Protein AF-A0A6L7NEF3-F1 (afdb_monomer)

Sequence (128 aa):
MGNGGIQGNPRRRRADGETHSDGPHARTDRPLLPGPLQAGPADVRPRVDWDNPLMVLRLDCPHCGPRPADEWVYGEVPDPPDYLTEGDERDVDRGFMMSNTEGVKVERWFHAGGCRRWQTITRDTTIG

Secondary structure (DSSP, 8-state):
---------TT------------------------------S-------TT-TTSS-EEEETTTEEEEGGG-EE---PPPPTT--SHHHHHHHHHH-----SSEEEEEEE-TTTT--EEEEEEESS--

Radius of gyration: 27.95 Å; Cα contacts (8 Å, |Δi|>4): 104; chains: 1; bounding box: 50×44×80 Å

Nearest PDB structures (foldseek):
  2gah-assembly1_D  TM=7.500E-01  e=4.814E-05  Stenotrophomonas maltophilia
  3ad7-assembly1_D  TM=7.430E-01  e=2.559E-04  Corynebacterium sp. U-96

pLDDT: mean 75.42, std 20.58, range [35.31, 97.75]

Mean predicted aligned error: 16.75 Å

Structure (mmCIF, N/CA/C/O backbone):
data_AF-A0A6L7NEF3-F1
#
_entry.id   AF-A0A6L7NEF3-F1
#
loop_
_atom_site.group_PDB
_atom_site.id
_atom_site.type_symbol
_atom_site.label_atom_id
_atom_site.label_alt_id
_atom_site.label_comp_id
_atom_site.label_asym_id
_atom_site.label_entity_id
_atom_site.label_seq_id
_atom_site.pdbx_PDB_ins_code
_atom_site.Cartn_x
_atom_site.Cartn_y
_atom_site.Cartn_z
_atom_site.occupancy
_atom_site.B_iso_or_equiv
_atom_site.auth_seq_id
_atom_site.auth_comp_id
_atom_site.auth_asym_id
_atom_site.auth_atom_id
_atom_site.pdbx_PDB_model_num
ATOM 1 N N . MET A 1 1 ? -5.493 -27.653 -63.453 1.00 39.50 1 MET A N 1
ATOM 2 C CA . MET A 1 1 ? -4.532 -26.701 -64.056 1.00 39.50 1 MET A CA 1
ATOM 3 C C . MET A 1 1 ? -4.252 -25.662 -62.975 1.00 39.50 1 MET A C 1
ATOM 5 O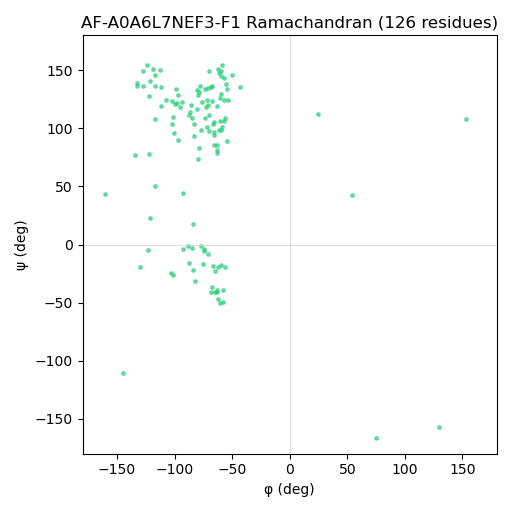 O . MET A 1 1 ? -5.211 -25.062 -62.534 1.00 39.50 1 MET A O 1
ATOM 9 N N . GLY A 1 2 ? -3.088 -25.448 -62.376 1.00 35.31 2 GLY A N 1
ATOM 10 C CA . GLY A 1 2 ? -1.714 -25.874 -62.612 1.00 35.31 2 GLY A CA 1
ATOM 11 C C . GLY A 1 2 ? -0.817 -24.778 -62.008 1.00 35.31 2 GLY A C 1
ATOM 12 O O . GLY A 1 2 ? -0.806 -23.675 -62.528 1.00 35.31 2 GLY A O 1
ATOM 13 N N . ASN A 1 3 ? -0.171 -25.084 -60.879 1.00 37.81 3 ASN A N 1
ATOM 14 C CA . ASN A 1 3 ? 1.043 -24.508 -60.273 1.00 37.81 3 ASN A CA 1
ATOM 15 C C . ASN A 1 3 ? 1.472 -23.060 -60.606 1.00 37.81 3 ASN A C 1
ATOM 17 O O . ASN A 1 3 ? 2.040 -22.801 -61.663 1.00 37.81 3 ASN A O 1
ATOM 21 N N . GLY A 1 4 ? 1.391 -22.166 -59.612 1.00 36.62 4 GLY A N 1
ATOM 22 C CA . GLY A 1 4 ? 2.184 -20.932 -59.545 1.00 36.62 4 GLY A CA 1
ATOM 23 C C . GLY A 1 4 ? 3.413 -21.132 -58.653 1.00 36.62 4 GLY A C 1
ATOM 24 O O . GLY A 1 4 ? 3.333 -20.960 -57.441 1.00 36.62 4 GLY A O 1
ATOM 25 N N . GLY A 1 5 ? 4.529 -21.565 -59.242 1.00 35.91 5 GLY A N 1
ATOM 26 C CA . GLY A 1 5 ? 5.791 -21.790 -58.535 1.00 35.91 5 GLY A CA 1
ATOM 27 C C . GLY A 1 5 ? 6.553 -20.491 -58.264 1.00 35.91 5 GLY A C 1
ATOM 28 O O . GLY A 1 5 ? 6.790 -19.706 -59.177 1.00 35.91 5 GLY A O 1
ATOM 29 N N . ILE A 1 6 ? 6.997 -20.299 -57.021 1.00 47.88 6 ILE A N 1
ATOM 30 C CA . ILE A 1 6 ? 8.033 -19.320 -56.676 1.00 47.88 6 ILE A CA 1
ATOM 31 C C . ILE A 1 6 ? 9.384 -19.993 -56.946 1.00 47.88 6 ILE A C 1
ATOM 33 O O . ILE A 1 6 ? 9.817 -20.870 -56.201 1.00 47.88 6 ILE A O 1
ATOM 37 N N . GLN A 1 7 ? 10.040 -19.626 -58.048 1.00 43.75 7 GLN A N 1
ATOM 38 C CA . GLN A 1 7 ? 11.396 -20.077 -58.364 1.00 43.75 7 GLN A CA 1
A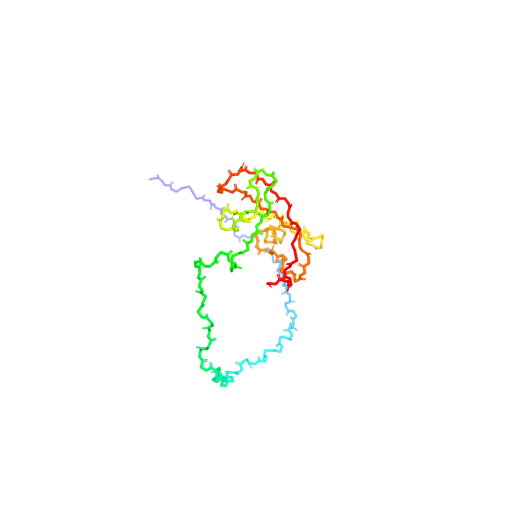TOM 39 C C . GLN A 1 7 ? 12.414 -19.292 -57.523 1.00 43.75 7 GLN A C 1
ATOM 41 O O . GLN A 1 7 ? 12.797 -18.175 -57.863 1.00 43.75 7 GLN A O 1
ATOM 46 N N . GLY A 1 8 ? 12.870 -19.884 -56.417 1.00 36.19 8 GLY A N 1
ATOM 47 C CA . GLY A 1 8 ? 14.048 -19.421 -55.682 1.00 36.19 8 GLY A CA 1
ATOM 48 C C . GLY A 1 8 ? 15.338 -19.824 -56.406 1.00 36.19 8 GLY A C 1
ATOM 49 O O . GLY A 1 8 ? 15.574 -20.999 -56.673 1.00 36.19 8 GLY A O 1
ATOM 50 N N . ASN A 1 9 ? 16.175 -18.844 -56.741 1.00 42.34 9 ASN A N 1
ATOM 51 C CA . ASN A 1 9 ? 17.470 -19.024 -57.403 1.00 42.34 9 ASN A CA 1
ATOM 52 C C . ASN A 1 9 ? 18.505 -19.672 -56.443 1.00 42.34 9 ASN A C 1
ATOM 54 O O . ASN A 1 9 ? 18.828 -19.065 -55.421 1.00 42.34 9 ASN A O 1
ATOM 58 N N . PRO A 1 10 ? 19.087 -20.851 -56.745 1.00 40.09 10 PRO A N 1
ATOM 59 C CA . PRO A 1 10 ? 19.866 -21.631 -55.776 1.00 40.09 10 PRO A CA 1
ATOM 60 C C . PRO A 1 10 ? 21.346 -21.216 -55.628 1.00 40.09 10 PRO A C 1
ATOM 62 O O . PRO 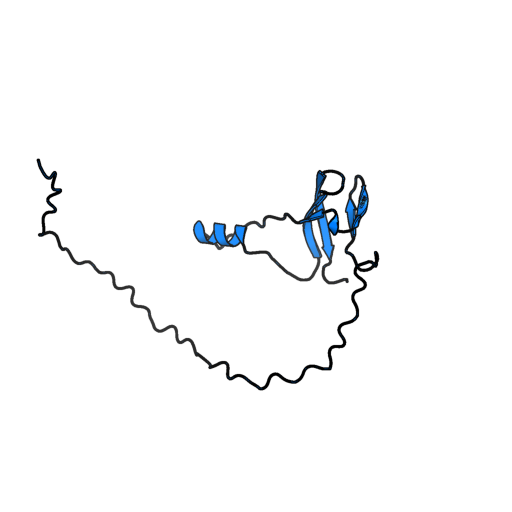A 1 10 ? 22.148 -22.002 -55.126 1.00 40.09 10 PRO A O 1
ATOM 65 N N . ARG A 1 11 ? 21.765 -20.017 -56.063 1.00 45.81 11 ARG A N 1
ATOM 66 C CA . ARG A 1 11 ? 23.204 -19.665 -56.151 1.00 45.81 11 ARG A CA 1
ATOM 67 C C . ARG A 1 11 ? 23.697 -18.450 -55.360 1.00 45.81 11 ARG A C 1
ATOM 69 O O . ARG A 1 11 ? 24.770 -17.938 -55.660 1.00 45.81 11 ARG A O 1
ATOM 76 N N . ARG A 1 12 ? 23.015 -18.011 -54.300 1.00 43.03 12 ARG A N 1
ATOM 77 C CA . ARG A 1 12 ? 23.593 -17.019 -53.368 1.00 43.03 12 ARG A CA 1
ATOM 78 C C . ARG A 1 12 ? 23.639 -17.555 -51.944 1.00 43.03 12 ARG A C 1
ATOM 80 O O . ARG A 1 12 ? 22.820 -17.210 -51.108 1.00 43.03 12 ARG A O 1
ATOM 87 N N . ARG A 1 13 ? 24.630 -18.409 -51.686 1.00 39.19 13 ARG A N 1
ATOM 88 C CA . ARG A 1 13 ? 25.092 -18.754 -50.340 1.00 39.19 13 ARG A CA 1
ATOM 89 C C . ARG A 1 13 ? 26.368 -17.936 -50.106 1.00 39.19 13 ARG A C 1
ATOM 91 O O . ARG A 1 13 ? 27.424 -18.315 -50.602 1.00 39.19 13 ARG A O 1
ATOM 98 N N . ARG A 1 14 ? 26.261 -16.771 -49.459 1.00 41.06 14 ARG A N 1
ATOM 99 C CA . ARG A 1 14 ? 27.412 -16.148 -48.791 1.00 41.06 14 ARG A CA 1
ATOM 100 C C . ARG A 1 14 ? 27.286 -16.472 -47.315 1.00 41.06 14 ARG A C 1
ATOM 102 O O . ARG A 1 14 ? 26.230 -16.282 -46.722 1.00 41.06 14 ARG A O 1
ATOM 109 N N . ALA A 1 15 ? 28.328 -17.130 -46.839 1.00 45.81 15 ALA A N 1
ATOM 110 C CA . ALA A 1 15 ? 28.513 -17.556 -45.479 1.00 45.81 15 ALA A CA 1
ATOM 111 C C . ALA A 1 15 ? 29.150 -16.395 -44.730 1.00 45.81 15 ALA A C 1
ATOM 113 O O . ALA A 1 15 ? 30.290 -16.074 -45.028 1.00 45.81 15 ALA A O 1
ATOM 114 N N . ASP A 1 16 ? 28.417 -15.824 -43.786 1.00 41.78 16 ASP A N 1
ATOM 115 C CA . ASP A 1 16 ? 28.961 -15.018 -42.699 1.00 41.78 16 ASP A CA 1
ATOM 116 C C . ASP A 1 16 ? 28.246 -15.528 -41.443 1.00 41.78 16 ASP A C 1
ATOM 118 O O . ASP A 1 16 ? 27.214 -15.022 -41.012 1.00 41.78 16 ASP A O 1
ATOM 122 N N . GLY A 1 17 ? 28.704 -16.689 -40.971 1.00 37.75 17 GLY A N 1
ATOM 123 C CA . GLY A 1 17 ? 28.301 -17.234 -39.685 1.00 37.75 17 GLY A CA 1
ATOM 124 C C . GLY A 1 17 ? 29.167 -16.586 -38.620 1.00 37.75 17 GLY A C 1
ATOM 125 O O . GLY A 1 17 ? 30.269 -17.065 -38.366 1.00 37.75 17 GLY A O 1
ATOM 126 N N . GLU A 1 18 ? 28.686 -15.499 -38.022 1.00 41.88 18 GLU A N 1
ATOM 127 C CA . GLU A 1 18 ? 29.218 -15.013 -36.752 1.00 41.88 18 GLU A CA 1
ATOM 128 C C . GLU A 1 18 ? 28.891 -16.054 -35.680 1.00 41.88 18 GLU A C 1
ATOM 130 O O . GLU A 1 18 ? 27.782 -16.162 -35.159 1.00 41.88 18 GLU A O 1
ATOM 135 N N . THR A 1 19 ? 29.874 -16.903 -35.409 1.00 45.00 19 THR A N 1
ATOM 136 C CA . THR A 1 19 ? 29.891 -17.782 -34.251 1.00 45.00 19 THR A CA 1
ATOM 137 C C . THR A 1 19 ? 30.008 -16.916 -33.002 1.00 45.00 19 THR A C 1
ATOM 139 O O . THR A 1 19 ? 31.099 -16.438 -32.691 1.00 45.00 19 THR A O 1
ATOM 142 N N . HIS A 1 20 ? 28.907 -16.737 -32.269 1.00 40.06 20 HIS A N 1
ATOM 143 C CA . HIS A 1 20 ? 28.974 -16.417 -30.846 1.00 40.06 20 HIS A CA 1
ATOM 144 C C . HIS A 1 20 ? 29.707 -17.574 -30.162 1.00 40.06 20 HIS A C 1
ATOM 146 O O . HIS A 1 20 ? 29.155 -18.651 -29.945 1.00 40.06 20 HIS A O 1
ATOM 152 N N . SER A 1 21 ? 30.998 -17.392 -29.912 1.00 50.00 21 SER A N 1
ATOM 153 C CA . SER A 1 21 ? 31.769 -18.304 -29.084 1.00 50.00 21 SER A CA 1
ATOM 154 C C . SER A 1 21 ? 31.328 -18.113 -27.636 1.00 50.00 21 SER A C 1
ATOM 156 O O . SER A 1 21 ? 31.750 -17.155 -26.987 1.00 50.00 21 SER A O 1
ATOM 158 N N . ASP A 1 22 ? 30.480 -19.019 -27.149 1.00 45.72 22 ASP A N 1
ATOM 159 C CA . ASP A 1 22 ? 30.217 -19.206 -25.725 1.00 45.72 22 ASP A CA 1
ATOM 160 C C . ASP A 1 22 ? 31.540 -19.559 -25.031 1.00 45.72 22 ASP A C 1
ATOM 162 O O . ASP A 1 22 ? 32.049 -20.680 -25.118 1.00 45.72 22 ASP A O 1
ATOM 166 N N . GLY A 1 23 ? 32.142 -18.569 -24.373 1.00 42.91 23 GLY A N 1
ATOM 167 C CA . GLY A 1 23 ? 33.233 -18.808 -23.438 1.00 42.91 23 GLY A CA 1
ATOM 168 C C . GLY A 1 23 ? 32.733 -19.668 -22.271 1.00 42.91 23 GLY A C 1
ATOM 169 O O . GLY A 1 23 ? 31.553 -19.606 -21.919 1.00 42.91 23 GLY A O 1
ATOM 170 N N . PRO A 1 24 ? 33.594 -20.482 -21.639 1.00 45.38 24 PRO A N 1
ATOM 171 C CA . PRO A 1 24 ? 33.161 -21.342 -20.554 1.00 45.38 24 PRO A CA 1
ATOM 172 C C . PRO A 1 24 ? 32.827 -20.473 -19.339 1.00 45.38 24 PRO A C 1
ATOM 174 O O . PRO A 1 24 ? 33.701 -20.101 -18.557 1.00 45.38 24 PRO A O 1
ATOM 177 N N . HIS A 1 25 ? 31.544 -20.171 -19.146 1.00 49.88 25 HIS A N 1
ATOM 178 C CA . HIS A 1 25 ? 31.037 -19.859 -17.821 1.00 49.88 25 HIS A CA 1
ATOM 179 C C . HIS A 1 25 ? 31.265 -21.116 -16.990 1.00 49.88 25 HIS A C 1
ATOM 181 O O . HIS A 1 25 ? 30.508 -22.080 -17.097 1.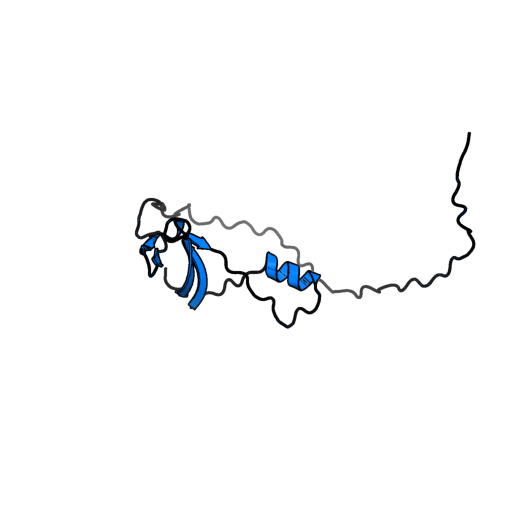00 49.88 25 HIS A O 1
ATOM 187 N N . ALA A 1 26 ? 32.348 -21.131 -16.212 1.00 48.47 26 ALA A N 1
ATOM 188 C CA . ALA A 1 26 ? 32.610 -22.152 -15.216 1.00 48.47 26 ALA A CA 1
ATOM 189 C C . 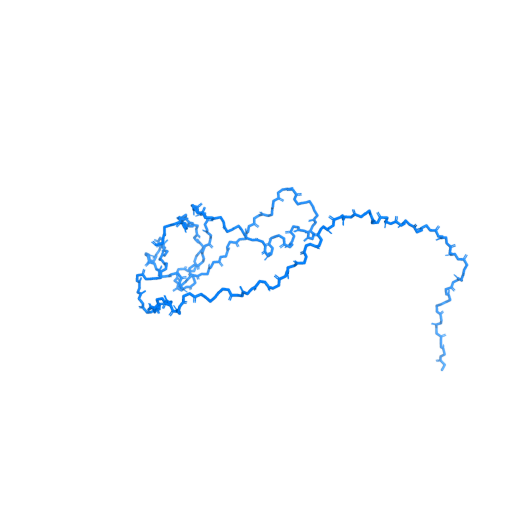ALA A 1 26 ? 31.505 -22.070 -14.156 1.00 48.47 26 ALA A C 1
ATOM 191 O O . ALA A 1 26 ? 31.672 -21.483 -13.089 1.00 48.47 26 ALA A O 1
ATOM 192 N N . ARG A 1 27 ? 30.338 -22.634 -14.475 1.00 56.62 27 ARG A N 1
ATOM 193 C CA . ARG A 1 27 ? 29.365 -23.032 -13.478 1.00 56.62 27 ARG A CA 1
ATOM 194 C C . ARG A 1 27 ? 30.054 -24.150 -12.723 1.00 56.62 27 ARG A C 1
ATOM 196 O O . ARG A 1 27 ? 30.235 -25.249 -13.241 1.00 56.62 27 ARG A O 1
ATOM 203 N N . THR A 1 28 ? 30.510 -23.864 -11.514 1.00 57.25 28 THR A N 1
ATOM 204 C CA . THR A 1 28 ? 30.710 -24.915 -10.529 1.00 57.25 28 THR A CA 1
ATOM 205 C C . THR A 1 28 ? 29.329 -25.499 -10.263 1.00 57.25 28 THR A C 1
ATOM 207 O O . THR A 1 28 ? 28.623 -25.066 -9.356 1.00 57.25 28 THR A O 1
ATOM 210 N N . ASP A 1 29 ? 28.923 -26.460 -11.096 1.00 59.12 29 ASP A N 1
ATOM 211 C CA . ASP A 1 29 ? 27.821 -27.371 -10.815 1.00 59.12 29 ASP A CA 1
ATOM 212 C C . ASP A 1 29 ? 28.238 -28.179 -9.592 1.00 59.12 29 ASP A C 1
ATOM 214 O O . ASP A 1 29 ? 28.778 -29.281 -9.677 1.00 59.12 29 ASP A O 1
ATOM 218 N N . ARG A 1 30 ? 28.067 -27.578 -8.414 1.00 61.12 30 ARG A N 1
ATOM 219 C CA . ARG A 1 30 ? 28.129 -28.307 -7.164 1.00 61.12 30 ARG A CA 1
ATOM 220 C C . ARG A 1 30 ? 26.827 -29.096 -7.109 1.00 61.12 30 ARG A C 1
ATOM 222 O O . ARG A 1 30 ? 25.779 -28.469 -6.947 1.00 61.12 30 ARG A O 1
ATOM 229 N N . PRO A 1 31 ? 26.852 -30.431 -7.262 1.00 63.22 31 PRO A N 1
ATOM 230 C CA . PRO A 1 31 ? 25.631 -31.209 -7.182 1.00 63.22 31 PRO A CA 1
ATOM 231 C C . PRO A 1 31 ? 24.976 -30.935 -5.827 1.00 63.22 31 PRO A C 1
ATOM 233 O O . PRO A 1 31 ? 25.613 -31.088 -4.779 1.00 63.22 31 PRO A O 1
ATOM 236 N N . LEU A 1 32 ? 23.713 -30.501 -5.851 1.00 67.38 32 LEU A N 1
ATOM 237 C CA . LEU A 1 32 ? 22.848 -30.522 -4.677 1.00 67.38 32 LEU A CA 1
ATOM 238 C C . LEU A 1 32 ? 22.631 -31.997 -4.332 1.00 67.38 32 LEU A C 1
ATOM 240 O O . LEU A 1 32 ? 21.696 -32.635 -4.808 1.00 67.38 32 LEU A O 1
ATOM 244 N N . LEU A 1 33 ? 23.558 -32.573 -3.568 1.00 69.38 33 LEU A N 1
ATOM 245 C CA . LEU A 1 33 ? 23.362 -33.887 -2.979 1.00 69.38 33 LEU A CA 1
ATOM 246 C C . LEU A 1 33 ? 22.117 -33.790 -2.087 1.00 69.38 33 LEU A C 1
ATOM 248 O O . LEU A 1 33 ? 22.049 -32.860 -1.276 1.00 69.38 33 LEU A O 1
ATOM 252 N N . PRO A 1 34 ? 21.135 -34.700 -2.209 1.00 63.59 34 PRO A N 1
ATOM 253 C CA . PRO A 1 34 ? 20.022 -34.745 -1.278 1.00 63.59 34 PRO A CA 1
ATOM 254 C C . PRO A 1 34 ? 20.583 -35.129 0.092 1.00 63.59 34 PRO A C 1
ATOM 256 O O . PRO A 1 34 ? 20.795 -36.301 0.399 1.00 63.59 34 PRO A O 1
ATOM 259 N N . GLY A 1 35 ? 20.884 -34.122 0.909 1.00 71.50 35 GLY A N 1
ATOM 260 C CA . GLY A 1 35 ? 21.070 -34.325 2.335 1.00 71.50 35 GLY A CA 1
ATOM 261 C C . GLY A 1 35 ? 19.775 -34.905 2.911 1.00 71.50 35 GLY A C 1
ATOM 262 O O . GLY A 1 35 ? 18.697 -34.617 2.380 1.00 71.50 35 GLY A O 1
ATOM 263 N N . PRO A 1 36 ? 19.842 -35.730 3.966 1.00 70.00 36 PRO A N 1
ATOM 264 C CA . PRO A 1 36 ? 18.632 -36.190 4.627 1.00 70.00 36 PRO A CA 1
ATOM 265 C C . PRO A 1 36 ? 17.796 -34.966 5.011 1.00 70.00 36 PRO A C 1
ATOM 267 O O . PRO A 1 36 ? 18.297 -34.055 5.674 1.00 70.00 36 PRO A O 1
ATOM 270 N N . LEU A 1 37 ? 16.537 -34.930 4.555 1.00 63.53 37 LEU A N 1
ATOM 271 C CA . LEU A 1 37 ? 15.553 -33.976 5.053 1.00 63.53 37 LEU A CA 1
ATOM 272 C C . LEU A 1 37 ? 15.490 -34.197 6.557 1.00 63.53 37 LEU A C 1
ATOM 274 O O . LEU A 1 37 ? 15.022 -35.233 7.028 1.00 63.53 37 LEU A O 1
ATOM 278 N N . GLN A 1 38 ? 16.067 -33.262 7.298 1.00 72.06 38 GLN A N 1
ATOM 279 C CA . GLN A 1 38 ? 16.099 -33.337 8.746 1.00 72.06 38 GLN A CA 1
ATOM 280 C C . GLN A 1 38 ? 14.643 -33.354 9.191 1.00 72.06 38 GLN A C 1
ATOM 282 O O . GLN A 1 38 ? 13.870 -32.502 8.746 1.00 72.06 38 GLN A O 1
ATOM 287 N N . ALA A 1 39 ? 14.250 -34.351 9.987 1.00 66.94 39 ALA A N 1
ATOM 288 C CA . ALA A 1 39 ? 12.894 -34.416 10.501 1.00 66.94 39 ALA A CA 1
ATOM 289 C C . ALA A 1 39 ? 12.624 -33.103 11.241 1.00 66.94 39 ALA A C 1
ATOM 291 O O . ALA A 1 39 ? 13.229 -32.829 12.279 1.00 66.94 39 ALA A O 1
ATOM 292 N N . GLY A 1 40 ? 11.773 -32.263 10.649 1.00 63.03 40 GLY A N 1
ATOM 293 C CA . GLY A 1 40 ? 11.289 -31.068 11.312 1.00 63.03 40 GLY A CA 1
ATOM 294 C C . GLY A 1 40 ? 10.580 -31.477 12.604 1.00 63.03 40 GLY A C 1
ATOM 295 O O . GLY A 1 40 ? 10.106 -32.615 12.709 1.00 63.03 40 GLY A O 1
ATOM 296 N N . PRO A 1 41 ? 10.508 -30.589 13.605 1.00 69.88 41 PRO A N 1
ATOM 297 C CA . PRO A 1 41 ? 9.674 -30.841 14.772 1.00 69.88 41 PRO A CA 1
ATOM 298 C C . PRO A 1 41 ? 8.265 -31.247 14.317 1.00 69.88 41 PRO A C 1
ATOM 300 O O . PRO A 1 41 ? 7.795 -30.777 13.277 1.00 69.88 41 PRO A O 1
ATOM 303 N N . ALA A 1 42 ? 7.614 -32.136 15.080 1.00 67.69 42 ALA A N 1
ATOM 304 C CA . ALA A 1 42 ? 6.210 -32.483 14.865 1.00 67.69 42 ALA A CA 1
ATOM 305 C C . ALA A 1 42 ? 5.418 -31.198 14.600 1.00 67.69 42 ALA A C 1
ATOM 307 O O . ALA A 1 42 ? 5.668 -30.202 15.270 1.00 67.69 42 ALA A O 1
ATOM 308 N N . ASP A 1 43 ? 4.543 -31.214 13.597 1.00 62.06 43 ASP A N 1
ATOM 309 C CA . ASP A 1 43 ? 3.834 -30.041 13.089 1.00 62.06 43 ASP A CA 1
ATOM 310 C C . ASP A 1 43 ? 3.070 -29.311 14.214 1.00 62.06 43 ASP A C 1
ATOM 312 O O . ASP A 1 43 ? 1.917 -29.614 14.512 1.00 62.06 43 ASP A O 1
ATOM 316 N N . VAL A 1 44 ? 3.741 -28.362 14.878 1.00 61.47 44 VAL A N 1
ATOM 317 C CA . VAL A 1 44 ? 3.146 -27.400 15.813 1.00 61.47 44 VAL A CA 1
ATOM 318 C C . VAL A 1 44 ? 2.804 -26.140 15.027 1.00 61.47 44 VAL A C 1
ATOM 320 O O . VAL A 1 44 ? 3.117 -25.028 15.446 1.00 61.47 44 VAL A O 1
ATOM 323 N N . ARG A 1 45 ? 2.207 -26.274 13.838 1.00 62.84 45 ARG A N 1
ATOM 324 C CA . ARG A 1 45 ? 1.591 -25.112 13.209 1.00 62.84 45 ARG A CA 1
ATOM 325 C C . ARG A 1 45 ? 0.456 -24.648 14.118 1.00 62.84 45 ARG A C 1
ATOM 327 O O . ARG A 1 45 ? -0.452 -25.438 14.398 1.00 62.84 45 ARG A O 1
ATOM 334 N N . PRO A 1 46 ? 0.506 -23.408 14.637 1.00 60.62 46 PRO A N 1
ATOM 335 C CA . PRO A 1 46 ? -0.611 -22.880 15.396 1.00 60.62 46 PRO A CA 1
ATOM 336 C C . PRO A 1 46 ? -1.864 -22.982 14.524 1.00 60.62 46 PRO A C 1
ATOM 338 O O . PRO A 1 46 ? -1.817 -22.734 13.317 1.00 60.62 46 PRO A O 1
ATOM 341 N N . ARG A 1 47 ? -2.982 -23.398 15.127 1.00 66.56 47 ARG A N 1
ATOM 342 C CA . ARG A 1 47 ? -4.281 -23.304 14.462 1.00 66.56 47 ARG A CA 1
ATOM 343 C C . ARG A 1 47 ? -4.518 -21.823 14.187 1.00 66.56 47 ARG A C 1
ATOM 345 O O . ARG A 1 47 ? -4.758 -21.079 15.128 1.00 66.56 47 ARG A O 1
ATOM 352 N N . VAL A 1 48 ? -4.401 -21.419 12.926 1.00 66.00 48 VAL A N 1
ATOM 353 C CA . VAL A 1 48 ? -4.809 -20.085 12.489 1.00 66.00 48 VAL A CA 1
ATOM 354 C C . VAL A 1 48 ? -6.330 -20.057 12.566 1.00 66.00 48 VAL A C 1
ATOM 356 O O . VAL A 1 48 ? -7.015 -20.791 11.851 1.00 66.00 48 VAL A O 1
ATOM 359 N N . ASP A 1 49 ? -6.858 -19.275 13.493 1.00 66.75 49 ASP A N 1
ATOM 360 C CA . ASP A 1 49 ? -8.268 -18.933 13.595 1.00 66.75 49 ASP A CA 1
ATOM 361 C C . AS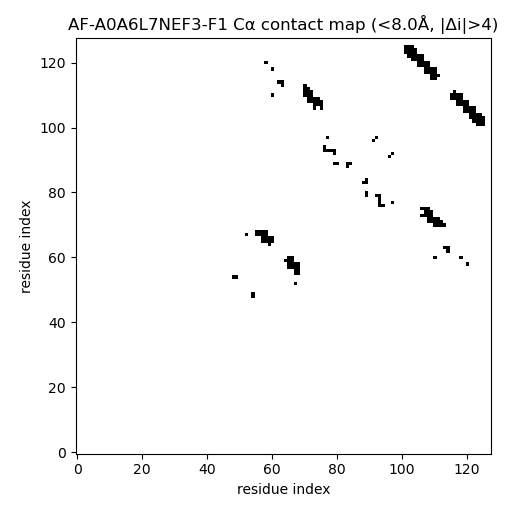P A 1 49 ? -8.573 -17.847 12.563 1.00 66.75 49 ASP A C 1
ATOM 363 O O . ASP A 1 49 ? -8.595 -16.658 12.856 1.00 66.75 49 ASP A O 1
ATOM 367 N N . TRP A 1 50 ? -8.814 -18.272 11.322 1.00 59.97 50 TRP A N 1
ATOM 368 C CA . TRP A 1 50 ? -9.102 -17.378 10.192 1.00 59.97 50 TRP A CA 1
ATOM 369 C C . TRP A 1 50 ? -10.306 -16.443 10.416 1.00 59.97 50 TRP A C 1
ATOM 371 O O . TRP A 1 50 ? -10.400 -15.415 9.754 1.00 59.97 50 TRP A O 1
ATOM 381 N N . ASP A 1 51 ? -11.191 -16.766 11.365 1.00 68.94 51 ASP A N 1
ATOM 382 C CA . ASP A 1 51 ? -12.338 -15.938 11.761 1.00 68.94 51 ASP A CA 1
ATOM 383 C C . ASP A 1 51 ? -11.996 -14.857 12.811 1.00 68.94 51 ASP A C 1
ATOM 385 O O . ASP A 1 51 ? -12.863 -14.073 13.203 1.00 68.94 51 ASP A O 1
ATOM 389 N N . ASN A 1 52 ? -10.752 -14.795 13.302 1.00 69.62 52 ASN A N 1
ATOM 390 C CA . ASN A 1 52 ? -10.338 -13.819 14.304 1.00 69.62 52 ASN A CA 1
ATOM 391 C C . ASN A 1 52 ? -10.025 -12.452 13.670 1.00 69.62 52 ASN A C 1
ATOM 393 O O . ASN A 1 52 ? -9.046 -12.314 12.931 1.00 69.62 52 ASN A O 1
ATOM 397 N N . PRO A 1 53 ? -10.783 -11.393 14.011 1.00 64.44 53 PRO A N 1
ATOM 398 C CA . PRO A 1 53 ? -10.614 -10.070 13.413 1.00 64.44 53 PRO A CA 1
ATOM 399 C C . PRO A 1 53 ? -9.327 -9.349 13.842 1.00 64.44 53 PRO A C 1
ATOM 401 O O . PRO A 1 53 ? -9.032 -8.287 13.293 1.00 64.44 53 PRO A O 1
ATOM 404 N N . LEU A 1 54 ? -8.580 -9.886 14.816 1.00 69.12 54 LEU A N 1
ATOM 405 C CA . LEU A 1 54 ? -7.259 -9.387 15.209 1.00 69.12 54 LEU A CA 1
ATOM 406 C C . LEU A 1 54 ? -6.115 -10.009 14.392 1.00 69.12 54 LEU A C 1
ATOM 408 O O . LEU A 1 54 ? -5.023 -9.457 14.403 1.00 69.12 54 LEU A O 1
ATOM 412 N N . MET A 1 55 ? -6.348 -11.120 13.680 1.00 72.19 55 MET A N 1
ATOM 413 C CA . MET A 1 55 ? -5.330 -11.766 12.832 1.00 72.19 55 MET A CA 1
ATOM 414 C C . MET A 1 55 ? -5.351 -11.298 11.372 1.00 72.19 55 MET A C 1
ATOM 416 O O . MET A 1 55 ? -4.505 -11.713 10.580 1.00 72.19 55 MET A O 1
ATOM 420 N N . VAL A 1 56 ? -6.300 -10.437 10.996 1.00 81.56 56 VAL A N 1
ATOM 421 C CA . VAL A 1 56 ? -6.373 -9.863 9.650 1.00 81.56 56 VAL A CA 1
ATOM 422 C C . VAL A 1 56 ? -5.766 -8.462 9.637 1.00 81.56 56 VAL A C 1
ATOM 424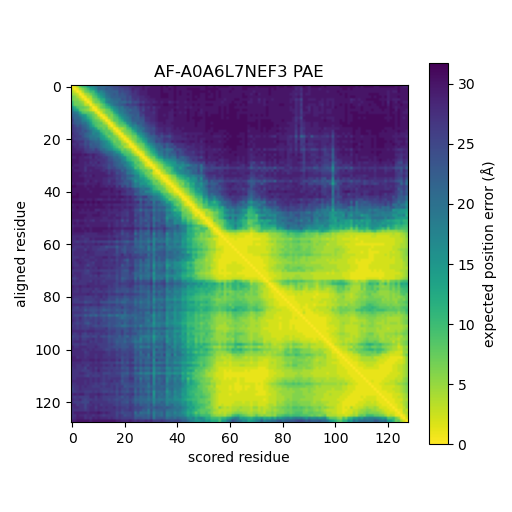 O O . VAL A 1 56 ? -6.080 -7.625 10.485 1.00 81.56 56 VAL A O 1
ATOM 427 N N . LEU A 1 57 ? -4.919 -8.185 8.644 1.00 88.50 57 LEU A N 1
ATOM 428 C CA . LEU A 1 57 ? -4.415 -6.837 8.391 1.00 88.50 57 LEU A CA 1
ATOM 429 C C . LEU A 1 57 ? -5.597 -5.867 8.228 1.00 88.50 57 LEU A C 1
ATOM 431 O O . LEU A 1 57 ? -6.550 -6.160 7.503 1.00 88.50 57 LEU A O 1
ATOM 435 N N . ARG A 1 58 ? -5.530 -4.703 8.879 1.00 91.62 58 ARG A N 1
ATOM 436 C CA . ARG A 1 58 ? -6.523 -3.629 8.736 1.00 91.62 58 ARG A CA 1
ATOM 437 C C . ARG A 1 58 ? -5.903 -2.428 8.039 1.00 91.62 58 ARG A C 1
ATOM 439 O O . ARG A 1 58 ? -4.796 -2.021 8.373 1.00 91.62 58 ARG A O 1
ATOM 446 N N . LEU A 1 59 ? -6.640 -1.862 7.091 1.00 93.25 59 LEU A N 1
ATOM 447 C CA . LEU A 1 59 ? -6.239 -0.703 6.303 1.00 93.25 59 LEU A CA 1
ATOM 448 C C . LEU A 1 59 ? -7.194 0.464 6.574 1.00 93.25 59 LEU A C 1
ATOM 450 O O . LEU A 1 59 ? -8.416 0.284 6.621 1.00 93.25 59 LEU A O 1
ATOM 454 N N . ASP A 1 60 ? -6.639 1.663 6.738 1.00 94.25 60 ASP A N 1
ATOM 455 C CA . ASP A 1 60 ? -7.408 2.869 7.039 1.00 94.25 60 ASP A CA 1
ATOM 456 C C . ASP A 1 60 ? -7.900 3.563 5.766 1.00 94.25 60 ASP A C 1
ATOM 458 O O . ASP A 1 60 ? -7.136 4.142 4.992 1.00 94.25 60 ASP A O 1
ATOM 462 N N . CYS A 1 61 ? -9.219 3.536 5.557 1.00 95.19 61 CYS A N 1
ATOM 463 C CA . CYS A 1 61 ? -9.879 4.283 4.496 1.00 95.19 61 CYS A CA 1
ATOM 464 C C . CYS A 1 61 ? -10.359 5.647 5.022 1.00 95.19 61 CYS A C 1
ATOM 466 O O . CYS A 1 61 ? -11.228 5.673 5.895 1.00 95.19 61 CYS A O 1
ATOM 468 N N . PRO A 1 62 ? -9.942 6.790 4.445 1.00 95.25 62 PRO A N 1
ATOM 469 C CA . PRO A 1 62 ? -10.428 8.118 4.841 1.00 95.25 62 PRO A CA 1
ATOM 470 C C . PRO A 1 62 ? -11.944 8.306 4.694 1.00 95.25 62 PRO A C 1
ATOM 472 O O . PRO A 1 62 ? -12.517 9.229 5.264 1.00 95.25 62 PRO A O 1
ATOM 475 N N . HIS A 1 63 ? -12.600 7.445 3.912 1.00 96.44 63 HIS A N 1
ATOM 476 C CA . HIS A 1 63 ? -14.036 7.506 3.653 1.00 96.44 63 HIS A CA 1
ATOM 477 C C . HIS A 1 63 ? -14.846 6.462 4.431 1.00 96.44 63 HIS A C 1
ATOM 479 O O . HIS A 1 63 ? -16.037 6.666 4.650 1.00 96.44 63 HIS A O 1
ATOM 485 N N . CYS A 1 64 ? -14.233 5.342 4.824 1.00 96.94 64 CYS A N 1
ATOM 486 C CA . CYS A 1 64 ? -14.933 4.199 5.427 1.00 96.94 64 CYS A CA 1
ATOM 487 C C . CYS A 1 64 ? -14.394 3.800 6.810 1.00 96.94 64 CYS A C 1
ATOM 489 O O . CYS A 1 64 ? -14.956 2.904 7.435 1.00 96.94 64 CYS A O 1
ATOM 491 N N . GLY A 1 65 ? -13.323 4.442 7.280 1.00 95.12 65 GLY A N 1
ATOM 492 C CA . GLY A 1 65 ? -12.598 4.058 8.487 1.00 95.12 65 GLY A CA 1
ATOM 493 C C . GLY A 1 65 ? -11.722 2.808 8.299 1.00 95.12 65 GLY A C 1
ATOM 494 O O . GLY A 1 65 ? -11.491 2.383 7.162 1.00 95.12 65 GLY A O 1
ATOM 495 N N . PRO A 1 66 ? -11.239 2.211 9.404 1.00 94.00 66 PRO A N 1
ATOM 496 C CA . PRO A 1 66 ? -10.422 0.999 9.377 1.00 94.00 66 PRO A CA 1
ATOM 497 C C . PRO A 1 66 ? -11.235 -0.206 8.892 1.00 94.00 66 PRO A C 1
ATOM 499 O O . PRO A 1 66 ? -12.240 -0.572 9.514 1.00 94.00 66 PRO A O 1
ATOM 502 N N . ARG A 1 67 ? -10.787 -0.879 7.830 1.00 95.69 67 ARG A N 1
ATOM 503 C CA . ARG A 1 67 ? -11.451 -2.058 7.241 1.00 95.69 67 ARG A CA 1
ATOM 504 C C . ARG A 1 67 ? -10.469 -3.226 7.098 1.00 95.69 67 ARG A C 1
ATOM 506 O O . ARG A 1 67 ? -9.277 -2.971 6.929 1.00 95.69 67 ARG A O 1
ATOM 513 N N . PRO A 1 68 ? -10.933 -4.484 7.196 1.00 93.94 68 PRO A N 1
ATOM 514 C CA . PRO A 1 68 ? -10.073 -5.643 6.961 1.00 93.94 68 PRO A CA 1
ATOM 515 C C . PRO A 1 68 ? -9.539 -5.639 5.520 1.00 93.94 68 PRO A C 1
ATOM 517 O O . PRO A 1 68 ? -10.190 -5.118 4.615 1.00 93.94 68 PRO A O 1
ATOM 520 N N . ALA A 1 69 ? -8.322 -6.152 5.321 1.00 92.69 69 ALA A N 1
ATOM 521 C CA . ALA A 1 69 ? -7.607 -6.106 4.044 1.00 92.69 69 ALA A CA 1
ATOM 522 C C . ALA A 1 69 ? -8.268 -6.939 2.927 1.00 92.69 69 ALA A C 1
ATOM 524 O O . ALA A 1 69 ? -8.013 -6.686 1.755 1.00 92.69 69 ALA A O 1
ATOM 525 N N . ASP A 1 70 ? -9.145 -7.884 3.267 1.00 94.25 70 ASP A N 1
ATOM 526 C CA . ASP A 1 70 ? -9.944 -8.681 2.324 1.00 94.25 70 ASP A CA 1
ATOM 527 C C . ASP A 1 70 ? -10.955 -7.845 1.512 1.00 94.25 70 ASP A C 1
ATOM 529 O O . ASP A 1 70 ? -11.323 -8.219 0.400 1.00 94.25 70 ASP A O 1
ATOM 533 N N . GLU A 1 71 ? -11.358 -6.673 2.010 1.00 96.19 71 GLU A N 1
ATOM 534 C CA . GLU A 1 71 ? -12.159 -5.702 1.255 1.00 96.19 71 GLU A CA 1
ATOM 535 C C . GLU A 1 71 ? -11.354 -4.944 0.185 1.00 96.19 71 GLU A C 1
ATOM 537 O O . GLU A 1 71 ? -11.913 -4.111 -0.543 1.00 96.19 71 GLU A O 1
ATOM 542 N N . TRP A 1 72 ? -10.045 -5.173 0.096 1.00 95.88 72 TRP A N 1
ATOM 543 C CA . TRP A 1 72 ? -9.136 -4.392 -0.730 1.00 95.88 72 TRP A CA 1
ATOM 544 C C . TRP A 1 72 ? -8.467 -5.243 -1.799 1.00 95.88 72 TRP A C 1
ATOM 546 O O . TRP A 1 72 ? -8.223 -6.434 -1.640 1.00 95.88 72 TRP A O 1
ATOM 556 N N . VAL A 1 73 ? -8.129 -4.593 -2.907 1.00 96.06 73 VAL A N 1
ATOM 557 C CA . VAL A 1 73 ? -7.325 -5.173 -3.979 1.00 96.06 73 VAL A CA 1
ATOM 558 C C . VAL A 1 73 ? -5.984 -4.457 -3.986 1.00 96.06 73 VAL A C 1
ATOM 560 O O . VAL A 1 73 ? -5.935 -3.238 -4.164 1.00 96.06 73 VAL A O 1
ATOM 563 N N . TYR A 1 74 ? -4.900 -5.201 -3.778 1.00 92.62 74 TYR A N 1
ATOM 564 C CA . TYR A 1 74 ? -3.551 -4.681 -3.982 1.00 92.62 74 TYR A CA 1
ATOM 565 C C . TYR A 1 74 ? -3.326 -4.445 -5.476 1.00 92.62 74 TYR A C 1
ATOM 567 O O . TYR A 1 74 ? -3.697 -5.283 -6.300 1.00 92.62 74 TYR A O 1
ATOM 575 N N . GLY A 1 75 ? -2.746 -3.307 -5.842 1.00 85.06 75 GLY A N 1
ATOM 576 C CA . GLY A 1 75 ? -2.573 -2.975 -7.255 1.00 85.06 75 GLY A CA 1
ATOM 577 C C . GLY A 1 75 ? -1.510 -1.924 -7.502 1.00 85.06 75 GLY A C 1
ATOM 578 O O . GLY A 1 75 ? -1.703 -0.987 -8.276 1.00 85.06 75 GLY A O 1
ATOM 579 N N . GLU A 1 76 ? -0.394 -2.070 -6.806 1.00 80.69 76 GLU A N 1
ATOM 580 C CA . GLU A 1 76 ? 0.826 -1.363 -7.151 1.00 80.69 76 GLU A CA 1
ATOM 581 C C . GLU A 1 76 ? 1.376 -1.885 -8.485 1.00 80.69 76 GLU A C 1
ATOM 583 O O . GLU A 1 76 ? 1.386 -3.089 -8.734 1.00 80.69 76 GLU A O 1
ATOM 588 N N . VAL A 1 77 ? 1.811 -0.966 -9.347 1.00 80.50 77 VAL A N 1
ATOM 589 C CA . VAL A 1 77 ? 2.594 -1.282 -10.545 1.00 80.50 77 VAL A CA 1
ATOM 590 C C . VAL A 1 77 ? 3.939 -0.592 -10.350 1.00 80.50 77 VAL A C 1
ATOM 592 O O . VAL A 1 77 ? 3.963 0.642 -10.377 1.00 80.50 77 VAL A O 1
ATOM 595 N N . PRO A 1 78 ? 5.018 -1.342 -10.083 1.00 82.69 78 PRO A N 1
ATOM 596 C CA . PRO A 1 78 ? 6.326 -0.755 -9.860 1.00 82.69 78 PRO A CA 1
ATOM 597 C C . PRO A 1 78 ? 6.897 -0.189 -11.162 1.00 82.69 78 PRO A C 1
ATOM 599 O O . PRO A 1 78 ? 6.627 -0.683 -12.264 1.00 82.69 78 PRO A O 1
ATOM 602 N N . ASP A 1 79 ? 7.694 0.867 -11.028 1.00 87.81 79 ASP A N 1
ATOM 603 C CA . ASP A 1 79 ? 8.512 1.352 -12.131 1.00 87.81 79 ASP A CA 1
ATOM 604 C C . ASP A 1 79 ? 9.764 0.476 -12.264 1.00 87.81 79 ASP A C 1
ATOM 606 O O . ASP A 1 79 ? 10.465 0.277 -11.265 1.00 87.81 79 ASP A O 1
ATOM 610 N N . PRO A 1 80 ? 10.064 -0.032 -13.476 1.00 91.44 80 PRO A N 1
ATOM 611 C CA . PRO A 1 80 ? 11.272 -0.807 -13.698 1.00 91.44 80 PRO A CA 1
ATOM 612 C C . PRO A 1 80 ? 12.533 0.002 -13.387 1.00 91.44 80 PRO A C 1
ATOM 614 O O . PRO A 1 80 ? 12.562 1.197 -13.700 1.00 91.44 80 PRO A O 1
ATOM 617 N N . PRO A 1 81 ? 13.593 -0.625 -12.850 1.00 92.00 81 PRO A N 1
ATOM 618 C CA . PRO A 1 81 ? 14.859 0.046 -12.590 1.00 92.00 81 PRO A CA 1
ATOM 619 C C . PRO A 1 81 ? 15.471 0.686 -13.841 1.00 92.00 81 PRO A C 1
ATOM 621 O O . PRO A 1 81 ? 15.471 0.089 -14.917 1.00 92.00 81 PRO A O 1
ATOM 624 N N . ASP A 1 82 ? 16.107 1.849 -13.676 1.00 93.81 82 ASP A N 1
ATOM 625 C CA . ASP A 1 82 ? 16.736 2.595 -14.781 1.00 93.81 82 ASP A CA 1
ATOM 626 C C . ASP A 1 82 ? 17.883 1.841 -15.478 1.00 93.81 82 ASP A C 1
ATOM 628 O O . ASP A 1 82 ? 18.262 2.184 -16.596 1.00 93.81 82 ASP A O 1
ATOM 632 N N . TYR A 1 83 ? 18.457 0.820 -14.829 1.00 95.25 83 TYR A N 1
ATOM 633 C CA . TYR A 1 83 ? 19.520 0.006 -15.424 1.00 95.25 83 TYR A CA 1
ATOM 634 C C . TYR A 1 83 ? 19.001 -0.987 -16.475 1.00 95.25 83 TYR A C 1
ATOM 636 O O . TYR A 1 83 ? 19.804 -1.500 -17.252 1.00 95.25 83 TYR A O 1
ATOM 644 N N . LEU A 1 84 ? 17.692 -1.265 -16.510 1.00 95.88 84 LEU A N 1
ATOM 645 C CA . LEU A 1 84 ? 17.070 -2.068 -17.561 1.00 95.88 84 LEU A CA 1
ATOM 646 C C . LEU A 1 84 ? 16.750 -1.161 -18.748 1.00 95.88 84 LEU A C 1
ATOM 648 O O . LEU A 1 84 ? 15.850 -0.320 -18.679 1.00 95.88 84 LEU A O 1
ATOM 652 N N . THR A 1 85 ? 17.489 -1.328 -19.842 1.00 95.44 85 THR A N 1
ATOM 653 C CA . THR A 1 85 ? 17.339 -0.506 -21.053 1.00 95.44 85 THR A CA 1
ATOM 654 C C . THR A 1 85 ? 16.551 -1.201 -22.157 1.00 95.44 85 THR A C 1
ATOM 656 O O . THR A 1 85 ? 15.930 -0.522 -22.974 1.00 95.44 85 THR A O 1
ATOM 659 N N . GLU A 1 86 ? 16.551 -2.535 -22.180 1.00 96.88 86 GLU A N 1
ATOM 660 C CA . GLU A 1 86 ? 15.863 -3.331 -23.197 1.00 96.88 86 GLU A CA 1
ATOM 661 C C . GLU A 1 86 ? 14.355 -3.399 -22.928 1.00 96.88 86 GLU A C 1
ATOM 663 O O . GLU A 1 86 ? 13.914 -3.607 -21.797 1.00 96.88 86 GLU A O 1
ATOM 668 N N . GLY A 1 87 ? 13.543 -3.232 -23.977 1.00 96.38 87 GLY A N 1
ATOM 669 C CA . GLY A 1 87 ? 12.081 -3.162 -23.853 1.00 96.38 87 GLY A CA 1
ATOM 670 C C . GLY A 1 87 ? 11.472 -4.409 -23.208 1.00 96.38 87 GLY A C 1
ATOM 671 O O . GLY A 1 87 ? 10.729 -4.292 -22.235 1.00 96.38 87 GLY A O 1
ATOM 672 N N . ASP A 1 88 ? 11.856 -5.589 -23.695 1.00 96.75 88 ASP A N 1
ATOM 673 C CA . ASP A 1 88 ? 11.340 -6.869 -23.201 1.00 96.75 88 ASP A CA 1
ATOM 674 C C . ASP A 1 88 ? 11.717 -7.109 -21.730 1.00 96.75 88 ASP A C 1
ATOM 676 O O . ASP A 1 88 ? 10.895 -7.576 -20.943 1.00 96.75 88 ASP A O 1
ATOM 680 N N . GLU A 1 89 ? 12.939 -6.747 -21.326 1.00 95.62 89 GLU A N 1
ATOM 681 C CA . GLU A 1 89 ? 13.385 -6.872 -19.934 1.00 95.62 89 GLU A CA 1
ATOM 682 C C . GLU A 1 89 ? 12.574 -5.962 -19.006 1.00 95.62 89 GLU A C 1
ATOM 684 O O . GLU A 1 89 ? 12.164 -6.383 -17.923 1.00 95.62 89 GLU A O 1
ATOM 689 N N . ARG A 1 90 ? 12.277 -4.734 -19.448 1.00 95.94 90 ARG A N 1
ATOM 690 C CA . ARG A 1 90 ? 11.440 -3.791 -18.693 1.00 95.94 90 ARG A CA 1
ATOM 691 C C . ARG A 1 90 ? 9.988 -4.247 -18.595 1.00 95.94 90 ARG A C 1
ATOM 693 O O .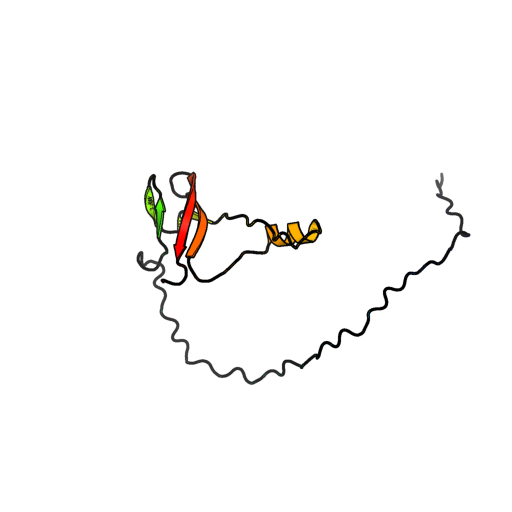 ARG A 1 90 ? 9.360 -4.019 -17.561 1.00 95.94 90 ARG A O 1
ATOM 700 N N . ASP A 1 91 ? 9.450 -4.867 -19.641 1.00 94.44 91 ASP A N 1
ATOM 701 C CA . ASP A 1 91 ? 8.090 -5.410 -19.633 1.00 94.44 91 ASP A CA 1
ATOM 702 C C . ASP A 1 91 ? 7.977 -6.612 -18.685 1.00 94.44 91 ASP A C 1
ATOM 704 O O . ASP A 1 91 ? 7.010 -6.709 -17.923 1.00 94.44 91 ASP A O 1
ATOM 708 N N . VAL A 1 92 ? 8.988 -7.491 -18.669 1.00 94.69 92 VAL A N 1
ATOM 709 C CA . VAL A 1 92 ? 9.074 -8.595 -17.703 1.00 94.69 92 VAL A CA 1
ATOM 710 C C . VAL A 1 92 ? 9.174 -8.063 -16.274 1.00 94.69 92 VAL A C 1
ATOM 712 O O . VAL A 1 92 ? 8.434 -8.526 -15.405 1.00 94.69 92 VAL A O 1
ATOM 715 N N . ASP A 1 93 ? 10.041 -7.081 -16.024 1.00 93.88 93 ASP A N 1
ATOM 716 C CA . ASP A 1 93 ? 10.205 -6.494 -14.692 1.00 93.88 93 ASP A CA 1
ATOM 717 C C . ASP A 1 93 ? 8.900 -5.854 -14.198 1.00 93.88 93 ASP A C 1
ATOM 719 O O . ASP A 1 93 ? 8.373 -6.239 -13.157 1.00 93.88 93 ASP A O 1
ATOM 723 N N . ARG A 1 94 ? 8.281 -4.999 -15.020 1.00 90.75 94 ARG A N 1
ATOM 724 C CA . ARG A 1 94 ? 7.004 -4.346 -14.699 1.00 90.75 94 ARG A CA 1
ATOM 725 C C . ARG A 1 94 ? 5.871 -5.333 -14.414 1.00 90.75 94 ARG A C 1
ATOM 727 O O . ARG A 1 94 ? 5.008 -5.052 -13.583 1.00 90.75 94 ARG A O 1
ATOM 734 N N . GLY A 1 95 ? 5.807 -6.431 -15.165 1.00 90.88 95 GLY A N 1
ATOM 735 C CA . GLY A 1 95 ? 4.707 -7.389 -15.079 1.00 90.88 95 GLY A CA 1
ATOM 736 C C . GLY A 1 95 ? 4.851 -8.402 -13.946 1.00 90.88 95 GLY A C 1
ATOM 737 O O . GLY A 1 95 ? 3.840 -8.862 -13.413 1.00 90.88 95 GLY A O 1
ATOM 738 N N . PHE A 1 96 ? 6.087 -8.767 -13.592 1.00 90.31 96 PHE A N 1
ATOM 739 C CA . PHE A 1 96 ? 6.351 -9.942 -12.757 1.00 90.31 96 PHE A CA 1
ATOM 740 C C . PHE A 1 96 ? 7.278 -9.691 -11.569 1.00 90.31 96 PHE A C 1
ATOM 742 O O . PHE A 1 96 ? 7.265 -10.494 -10.634 1.00 90.31 96 PHE A O 1
ATOM 749 N N . MET A 1 97 ? 8.067 -8.617 -11.572 1.00 90.75 97 MET A N 1
ATOM 750 C CA . MET A 1 97 ? 8.982 -8.313 -10.478 1.00 90.75 97 MET A CA 1
ATOM 751 C C . MET A 1 97 ? 8.343 -7.304 -9.523 1.00 90.75 97 MET A C 1
ATOM 753 O O . MET A 1 97 ? 7.845 -6.255 -9.917 1.00 90.75 97 MET A O 1
ATOM 757 N N . MET A 1 98 ? 8.344 -7.637 -8.233 1.00 85.38 98 MET A N 1
ATOM 758 C CA . MET A 1 98 ? 7.831 -6.779 -7.166 1.00 85.38 98 MET A CA 1
ATOM 759 C C . MET A 1 98 ? 8.852 -6.735 -6.033 1.00 85.38 98 MET A C 1
ATOM 761 O O . MET A 1 98 ? 9.394 -7.769 -5.633 1.00 85.38 98 MET A O 1
ATOM 765 N N . SER A 1 99 ? 9.102 -5.548 -5.479 1.00 82.31 99 SER A N 1
ATOM 766 C CA . SER A 1 99 ? 9.973 -5.426 -4.311 1.00 82.31 99 SER A CA 1
ATOM 767 C C . SER A 1 99 ? 9.272 -5.985 -3.065 1.00 82.31 99 SER A C 1
ATOM 769 O O . SER A 1 99 ? 8.170 -5.568 -2.698 1.00 82.31 99 SER A O 1
ATOM 771 N N . ASN A 1 100 ? 9.912 -6.940 -2.387 1.00 84.69 100 ASN A N 1
ATOM 772 C CA . ASN A 1 100 ? 9.439 -7.494 -1.114 1.00 84.69 100 ASN A CA 1
ATOM 773 C C . ASN A 1 100 ? 10.431 -7.204 0.015 1.00 84.69 100 ASN A C 1
ATOM 775 O O . ASN A 1 100 ? 10.887 -8.102 0.720 1.00 84.69 100 ASN A O 1
ATOM 779 N N . THR A 1 101 ? 10.816 -5.938 0.129 1.00 83.88 101 THR A N 1
ATOM 780 C CA . THR A 1 101 ? 11.694 -5.481 1.203 1.00 83.88 101 THR A CA 1
ATOM 781 C C . THR A 1 101 ? 10.918 -5.430 2.511 1.00 83.88 101 THR A C 1
ATOM 783 O O . THR A 1 101 ? 9.805 -4.907 2.552 1.00 83.88 101 THR A O 1
ATOM 786 N N . GLU A 1 102 ? 11.519 -5.963 3.568 1.00 88.38 102 GLU A N 1
ATOM 787 C CA . GLU A 1 102 ? 11.014 -5.830 4.929 1.00 88.38 102 GLU A CA 1
ATOM 788 C C . GLU A 1 102 ? 11.199 -4.383 5.415 1.00 88.38 102 GLU A C 1
ATOM 790 O O . GLU A 1 102 ? 12.260 -3.789 5.212 1.00 88.38 102 GLU A O 1
ATOM 795 N N . GLY A 1 103 ? 10.178 -3.805 6.045 1.00 89.69 103 GLY A N 1
ATOM 796 C CA . GLY A 1 103 ? 10.236 -2.459 6.616 1.00 89.69 103 GLY A CA 1
ATOM 797 C C . GLY A 1 103 ? 9.069 -1.594 6.175 1.00 89.69 103 GLY A C 1
ATOM 798 O O . GLY A 1 103 ? 8.009 -2.086 5.791 1.00 89.69 103 GLY A O 1
ATOM 799 N N . VAL A 1 104 ? 9.262 -0.279 6.235 1.00 90.50 104 VAL A N 1
ATOM 800 C CA . VAL A 1 104 ? 8.242 0.685 5.822 1.00 90.50 104 VAL A CA 1
ATOM 801 C C . VAL A 1 104 ? 8.109 0.694 4.300 1.00 90.50 104 VAL A C 1
ATOM 803 O O . VAL A 1 104 ? 9.048 1.046 3.586 1.00 90.50 104 VAL A O 1
ATOM 806 N N . LYS A 1 105 ? 6.919 0.350 3.810 1.00 88.62 105 LYS A N 1
ATOM 807 C CA . LYS A 1 105 ? 6.546 0.344 2.395 1.00 88.62 105 LYS A CA 1
ATOM 808 C C . LYS A 1 105 ? 5.424 1.334 2.126 1.00 88.62 105 LYS A C 1
ATOM 810 O O . LYS A 1 105 ? 4.534 1.518 2.955 1.00 88.62 105 LYS A O 1
ATOM 815 N N . VAL A 1 106 ? 5.464 1.945 0.946 1.00 89.88 106 VAL A N 1
ATOM 816 C CA . VAL A 1 106 ? 4.366 2.747 0.401 1.00 89.88 106 VAL A CA 1
ATOM 817 C C . VAL A 1 106 ? 3.648 1.885 -0.624 1.00 89.88 106 VAL A C 1
ATOM 819 O O . VAL A 1 106 ? 4.196 1.594 -1.675 1.00 89.88 106 VAL A O 1
ATOM 822 N N . GLU A 1 107 ? 2.434 1.465 -0.302 1.00 90.25 107 GLU A N 1
ATOM 823 C CA . GLU A 1 107 ? 1.650 0.512 -1.080 1.00 90.25 107 GLU A CA 1
ATOM 824 C C . GLU A 1 107 ? 0.418 1.198 -1.685 1.00 90.25 107 GLU A C 1
ATOM 826 O O . GLU A 1 107 ? -0.154 2.124 -1.098 1.00 90.25 107 GLU A O 1
ATOM 831 N N . ARG A 1 108 ? -0.045 0.719 -2.847 1.00 93.06 108 ARG A N 1
ATOM 832 C CA . ARG A 1 108 ? -1.308 1.165 -3.457 1.00 93.06 108 ARG A CA 1
ATOM 833 C C . ARG A 1 108 ? -2.391 0.097 -3.358 1.00 93.06 108 ARG A C 1
ATOM 835 O O . ARG A 1 108 ? -2.245 -1.008 -3.875 1.00 93.06 108 ARG A O 1
ATOM 842 N N . TRP A 1 109 ? -3.521 0.486 -2.773 1.00 94.75 109 TRP A N 1
ATOM 843 C CA . TRP A 1 109 ? -4.664 -0.385 -2.507 1.00 94.75 109 TRP A CA 1
ATOM 844 C C . TRP A 1 109 ? -5.957 0.217 -3.055 1.00 94.75 109 TRP A C 1
ATOM 846 O O . TRP A 1 109 ? -6.229 1.403 -2.881 1.00 94.75 109 TRP A O 1
ATOM 856 N N . PHE A 1 110 ? -6.784 -0.596 -3.702 1.00 96.62 110 PHE A N 1
ATOM 857 C CA . PHE A 1 110 ? -8.111 -0.212 -4.171 1.00 96.62 110 PHE A CA 1
ATOM 858 C C . PHE A 1 110 ? -9.189 -0.761 -3.233 1.00 96.62 110 PHE A C 1
ATOM 860 O O . PHE A 1 110 ? -9.271 -1.971 -3.027 1.00 96.62 110 PHE A O 1
ATOM 867 N N . HIS A 1 111 ? -10.043 0.106 -2.674 1.00 97.00 111 HIS A N 1
ATOM 868 C CA . HIS A 1 111 ? -11.091 -0.308 -1.724 1.00 97.00 111 HIS A CA 1
ATOM 869 C C . HIS A 1 111 ? -12.317 -0.895 -2.443 1.00 97.00 111 HIS A C 1
ATOM 871 O O . HIS A 1 111 ? -13.358 -0.240 -2.563 1.00 97.00 111 HIS A O 1
ATOM 877 N N . ALA A 1 112 ? -12.180 -2.118 -2.956 1.00 97.75 112 ALA A N 1
ATOM 878 C CA . ALA A 1 112 ? -13.193 -2.799 -3.764 1.00 97.75 112 ALA A CA 1
ATOM 879 C C . ALA A 1 112 ? -14.500 -3.064 -2.998 1.00 97.75 112 ALA A C 1
ATOM 881 O O . ALA A 1 112 ? -15.580 -2.846 -3.547 1.00 97.75 112 ALA A O 1
ATOM 882 N N . GLY A 1 113 ? -14.402 -3.466 -1.729 1.00 97.25 113 GLY A N 1
ATOM 883 C CA . GLY A 1 113 ? -15.536 -3.736 -0.840 1.00 97.25 113 GLY A CA 1
ATOM 884 C C . GLY A 1 113 ? -16.220 -2.489 -0.267 1.00 97.25 113 GLY A C 1
ATOM 885 O O . GLY A 1 113 ? -17.201 -2.619 0.461 1.00 97.25 113 GLY A O 1
ATOM 886 N N . GLY A 1 114 ? -15.736 -1.282 -0.585 1.00 96.75 114 GLY A N 1
ATOM 887 C CA . GLY A 1 114 ? -16.260 -0.041 -0.016 1.00 96.75 114 GLY A CA 1
ATOM 888 C C . GLY A 1 114 ? -16.259 1.135 -0.985 1.00 96.75 114 GLY A C 1
ATOM 889 O O . GLY A 1 114 ? -17.070 1.200 -1.913 1.00 96.75 114 GLY A O 1
ATOM 890 N N . CYS A 1 115 ? -15.400 2.129 -0.739 1.00 97.62 115 CYS A N 1
ATOM 891 C CA . CYS A 1 115 ? -15.508 3.427 -1.412 1.00 97.62 115 CYS A CA 1
ATOM 892 C C . CYS A 1 115 ? -15.065 3.425 -2.885 1.00 97.62 115 CYS A C 1
ATOM 894 O O . CYS A 1 115 ? -15.247 4.448 -3.551 1.00 97.62 115 CYS A O 1
ATOM 896 N N . ARG A 1 116 ? -14.514 2.310 -3.394 1.00 96.94 116 ARG A N 1
ATOM 897 C CA . ARG A 1 116 ? -14.057 2.127 -4.784 1.00 96.94 116 ARG A CA 1
ATOM 898 C C . ARG A 1 116 ? -13.070 3.205 -5.236 1.00 96.94 116 ARG A C 1
ATOM 900 O O . ARG A 1 116 ? -13.167 3.736 -6.341 1.00 96.94 116 ARG A O 1
ATOM 907 N N . ARG A 1 117 ? -12.127 3.549 -4.358 1.00 96.12 117 ARG A N 1
ATOM 908 C CA . ARG A 1 117 ? -11.043 4.505 -4.620 1.00 96.12 117 ARG A CA 1
ATOM 909 C C . ARG A 1 117 ? -9.691 3.860 -4.371 1.00 96.12 117 ARG A C 1
ATOM 911 O O . ARG A 1 117 ? -9.575 2.917 -3.589 1.00 96.12 117 ARG A O 1
ATOM 918 N N . TRP A 1 118 ? -8.691 4.401 -5.054 1.00 95.06 118 TRP A N 1
ATOM 919 C CA . TRP A 1 118 ? -7.290 4.089 -4.816 1.00 95.06 118 TRP A CA 1
ATOM 920 C C . TRP A 1 118 ? -6.770 4.876 -3.623 1.00 95.06 118 TRP A C 1
ATOM 922 O O . TRP A 1 118 ? -6.945 6.090 -3.564 1.00 95.06 118 TRP A O 1
ATOM 932 N N . GLN A 1 119 ? -6.083 4.179 -2.729 1.00 94.44 119 GLN A N 1
ATOM 933 C CA . GLN A 1 119 ? -5.417 4.727 -1.562 1.00 94.44 119 GLN A CA 1
ATOM 934 C C . GLN A 1 119 ? -3.928 4.395 -1.621 1.00 94.44 119 GLN A C 1
ATOM 936 O O . GLN A 1 119 ? -3.546 3.285 -1.995 1.00 94.44 119 GLN A O 1
ATOM 941 N N . THR A 1 120 ? -3.105 5.361 -1.223 1.00 93.00 120 THR A N 1
ATOM 942 C CA . THR A 1 120 ? -1.683 5.154 -0.949 1.00 93.00 120 THR A CA 1
ATOM 943 C C . THR A 1 120 ? -1.529 4.983 0.556 1.00 93.00 120 THR A C 1
ATOM 945 O O . THR A 1 120 ? -1.949 5.859 1.312 1.00 93.00 120 THR A O 1
ATOM 948 N N . ILE A 1 121 ? -0.977 3.854 0.988 1.00 90.81 121 ILE A N 1
ATOM 949 C CA . ILE A 1 121 ? -0.861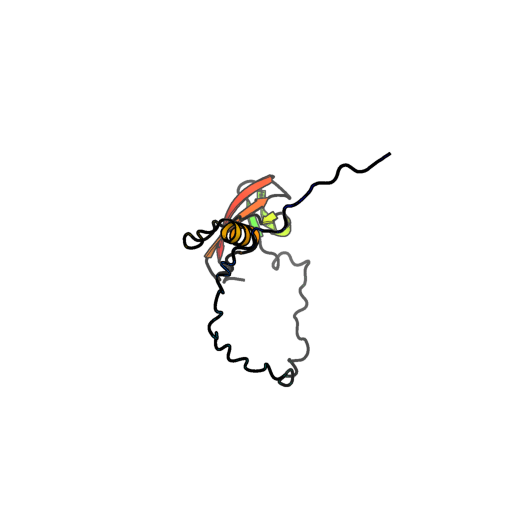 3.475 2.396 1.00 90.81 121 ILE A CA 1
ATOM 950 C C . ILE A 1 121 ? 0.609 3.248 2.714 1.00 90.81 121 ILE A C 1
ATOM 952 O O . ILE A 1 121 ? 1.278 2.476 2.036 1.00 90.81 121 ILE A O 1
ATOM 956 N N . THR A 1 122 ? 1.098 3.900 3.764 1.00 91.25 122 THR A N 1
ATOM 957 C CA . THR A 1 122 ? 2.433 3.644 4.304 1.00 91.25 122 THR A CA 1
ATOM 958 C C . THR A 1 122 ? 2.310 2.650 5.451 1.00 91.25 122 THR A C 1
ATOM 960 O O . THR A 1 122 ? 1.645 2.949 6.443 1.00 91.25 122 THR A O 1
ATOM 963 N N . ARG A 1 123 ? 2.930 1.476 5.327 1.00 88.88 123 ARG A N 1
ATOM 964 C CA . ARG A 1 123 ? 2.851 0.394 6.316 1.00 88.88 123 ARG A CA 1
ATOM 965 C C . ARG A 1 123 ? 4.234 -0.153 6.628 1.00 88.88 123 ARG A C 1
ATOM 967 O O . ARG A 1 123 ? 5.027 -0.351 5.718 1.00 88.88 123 ARG A O 1
ATOM 974 N N . ASP A 1 124 ? 4.498 -0.434 7.899 1.00 88.50 124 ASP A N 1
ATOM 975 C CA . ASP A 1 124 ? 5.669 -1.206 8.311 1.00 88.50 124 ASP A CA 1
ATOM 976 C C . ASP A 1 124 ? 5.347 -2.704 8.241 1.00 88.50 124 ASP A C 1
ATOM 978 O O . ASP A 1 124 ? 4.403 -3.169 8.878 1.00 88.50 124 ASP A O 1
ATOM 982 N N . THR A 1 125 ? 6.089 -3.459 7.432 1.00 86.31 125 THR A N 1
ATOM 983 C CA . THR A 1 125 ? 5.905 -4.907 7.283 1.00 86.31 125 THR A CA 1
ATOM 984 C C . THR A 1 125 ? 6.712 -5.732 8.288 1.00 86.31 125 THR A C 1
ATOM 986 O O . THR A 1 125 ? 6.619 -6.955 8.238 1.00 86.31 125 THR A O 1
ATOM 989 N N . THR A 1 126 ? 7.508 -5.098 9.158 1.00 85.19 126 THR A N 1
ATOM 990 C CA . THR A 1 126 ? 8.279 -5.768 10.230 1.00 85.19 126 THR A CA 1
ATOM 991 C C . THR A 1 126 ? 7.441 -6.005 11.488 1.00 85.19 126 THR A C 1
ATOM 993 O O . THR A 1 126 ? 7.764 -6.864 12.307 1.00 85.19 126 THR A O 1
ATOM 996 N N . ILE A 1 127 ? 6.357 -5.240 11.653 1.00 66.31 127 ILE A N 1
ATOM 997 C CA . ILE A 1 127 ? 5.498 -5.275 12.835 1.00 66.31 127 ILE A CA 1
ATOM 998 C C . ILE A 1 127 ? 4.237 -6.063 12.472 1.00 66.31 127 ILE A C 1
ATOM 1000 O O . ILE A 1 127 ? 3.378 -5.573 11.735 1.00 66.31 127 ILE A O 1
ATOM 1004 N N . GLY A 1 128 ? 4.185 -7.309 12.946 1.00 57.00 128 GLY A N 1
ATOM 1005 C CA . GLY A 1 128 ? 3.030 -8.206 12.860 1.00 57.00 128 GLY A CA 1
ATOM 1006 C C . GLY A 1 128 ? 2.168 -8.167 14.111 1.00 57.00 128 GLY A C 1
ATOM 1007 O O . GLY A 1 128 ? 2.726 -7.914 15.203 1.00 57.00 128 GLY A O 1
#

Foldseek 3Di:
DDDDDDDDDPPDDDDDPPDPPPDDPPPPPPDPDPDPPPPDPDPPPDPPPVVDPVPFDWDQDPVPGIDGCVQKDWDDFDQDDPVDDDPVVRVCCRPPNDDPDAFWDFTWIARNNPDRDIDTDTDHNNPD

Solvent-accessible surface area (backbone atoms only — not comparable to full-atom values): 8932 Å² total; per-residue (Å²): 140,80,85,89,78,83,85,77,77,94,80,81,84,81,85,81,80,81,72,83,76,80,68,84,76,79,70,80,80,70,77,84,70,86,65,80,79,69,82,67,76,79,88,76,71,75,84,77,61,85,86,40,79,84,78,49,61,68,43,80,37,98,88,76,45,76,38,57,49,86,39,42,41,82,66,68,74,60,80,55,61,87,86,56,79,52,68,68,61,34,52,48,35,41,74,71,55,74,92,83,75,82,34,80,42,82,44,37,36,31,29,67,72,65,85,65,44,80,43,81,45,80,43,58,67,72,70,127